Protein AF-A0AA88DD29-F1 (afdb_monomer_lite)

Sequence (81 aa):
MNIFACRDIKLDQMHIMAPGNSSNTDGIHIAETTGLKVWDSVVSTGDNCLSFGPGTKNIDISRVQCGPGHGISIGSLRKNP

pLDDT: mean 94.55, std 7.72, range [53.0, 98.69]

Organism: Ficus carica (NCBI:txid3494)

Secondar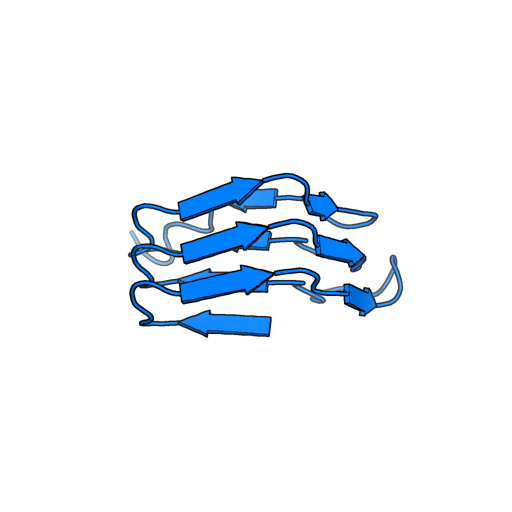y structure (DSSP, 8-state):
-EEES-BS-EEES-EEE--TT-TT--SEEEES-EEEEEES-EEE-SSEEEEE-TT-EEEEEES-EE-SSSEEEE----S--

Foldseek 3Di:
DEAELEEQDEAEAEEAEDPLCDPPDEQYEYELYENYEYELYEAEYNAESYEYEYNYYHYHYYNYHYDDYPYHYYDPHDDDD

Structure (mmCIF, N/CA/C/O backbone):
data_AF-A0AA88DD29-F1
#
_entry.id   AF-A0AA88DD29-F1
#
loop_
_atom_site.group_PDB
_atom_site.id
_atom_site.type_symbol
_atom_site.label_atom_id
_atom_site.label_alt_id
_atom_site.label_comp_id
_atom_site.label_asym_id
_atom_site.label_entity_id
_atom_site.label_seq_id
_atom_site.pdbx_PDB_ins_code
_atom_site.Cartn_x
_atom_site.Cartn_y
_atom_site.Cartn_z
_atom_site.occupancy
_atom_site.B_iso_or_equiv
_atom_site.auth_seq_id
_atom_site.auth_comp_id
_atom_site.auth_asym_id
_atom_site.auth_atom_id
_atom_site.pdbx_PDB_model_num
ATOM 1 N N . MET A 1 1 ? -2.635 4.940 -7.180 1.00 94.25 1 MET A N 1
ATOM 2 C CA . MET A 1 1 ? -3.692 5.703 -6.466 1.00 94.25 1 MET A CA 1
ATOM 3 C C . MET A 1 1 ? -3.070 6.356 -5.243 1.00 94.25 1 MET A C 1
ATOM 5 O O . MET A 1 1 ? -2.299 5.686 -4.576 1.00 94.25 1 MET A O 1
ATOM 9 N N . ASN A 1 2 ? -3.359 7.628 -4.959 1.00 96.25 2 ASN A N 1
ATOM 10 C CA . ASN A 1 2 ? -2.797 8.330 -3.800 1.00 96.25 2 ASN A CA 1
ATOM 11 C C . ASN A 1 2 ? -3.899 8.643 -2.775 1.00 96.25 2 ASN A C 1
ATOM 13 O O . ASN A 1 2 ? -4.880 9.295 -3.129 1.00 96.25 2 ASN A O 1
ATOM 17 N N . ILE A 1 3 ? -3.732 8.178 -1.538 1.00 97.75 3 ILE A N 1
ATOM 18 C CA . ILE A 1 3 ? -4.614 8.417 -0.393 1.00 97.75 3 ILE A CA 1
ATOM 19 C C . ILE A 1 3 ? -3.831 9.253 0.619 1.00 97.75 3 ILE A C 1
ATOM 21 O O . ILE A 1 3 ? -2.916 8.761 1.281 1.00 97.75 3 ILE A O 1
ATOM 25 N N . PHE A 1 4 ? -4.173 10.534 0.719 1.00 97.56 4 PHE A N 1
ATOM 26 C CA . PHE A 1 4 ? -3.419 11.502 1.508 1.00 97.56 4 PHE A CA 1
ATOM 27 C C . PHE A 1 4 ? -4.345 12.346 2.379 1.00 97.56 4 PHE A C 1
ATOM 29 O O . PHE A 1 4 ? -5.348 12.855 1.883 1.00 97.56 4 PHE A O 1
ATOM 36 N N . ALA A 1 5 ? -3.985 12.531 3.654 1.00 97.69 5 ALA A N 1
ATOM 37 C CA . ALA A 1 5 ? -4.740 13.357 4.604 1.00 97.69 5 ALA A CA 1
ATOM 38 C C . ALA A 1 5 ? -6.220 12.942 4.756 1.00 97.69 5 ALA A C 1
ATOM 40 O O . ALA A 1 5 ? -7.108 13.774 4.947 1.00 97.69 5 ALA A O 1
ATOM 41 N N . CYS A 1 6 ? -6.495 11.639 4.659 1.00 98.12 6 CYS A N 1
ATOM 42 C CA . CYS A 1 6 ? -7.839 11.076 4.728 1.00 98.12 6 CYS A CA 1
ATOM 43 C C . CYS A 1 6 ? -8.180 10.523 6.122 1.00 98.12 6 CYS A C 1
ATOM 45 O O . CYS A 1 6 ? -7.297 10.184 6.915 1.00 98.12 6 CYS A O 1
ATOM 47 N N . ARG A 1 7 ? -9.479 10.376 6.416 1.00 98.50 7 ARG A N 1
ATOM 48 C CA . ARG A 1 7 ? -9.964 9.765 7.659 1.00 98.50 7 ARG A CA 1
ATOM 49 C C . ARG A 1 7 ? -11.153 8.834 7.405 1.00 98.50 7 ARG A C 1
ATOM 51 O O . ARG A 1 7 ? -12.052 9.211 6.663 1.00 98.50 7 ARG A O 1
ATOM 58 N N . ASP A 1 8 ? -11.134 7.656 8.030 1.00 98.44 8 ASP A N 1
ATOM 59 C CA . ASP A 1 8 ? -12.232 6.676 8.080 1.00 98.44 8 ASP A CA 1
ATOM 60 C C . ASP A 1 8 ? -12.778 6.267 6.698 1.00 98.44 8 ASP A C 1
ATOM 62 O O . ASP A 1 8 ? -13.967 6.394 6.405 1.00 98.44 8 ASP A O 1
ATOM 66 N N . ILE A 1 9 ? -11.893 5.766 5.828 1.00 98.19 9 ILE A N 1
ATOM 67 C CA . ILE A 1 9 ? -12.226 5.366 4.449 1.00 98.19 9 ILE A CA 1
ATOM 68 C C . ILE A 1 9 ? -12.148 3.844 4.289 1.00 98.19 9 ILE A C 1
ATOM 70 O O . ILE A 1 9 ? -11.261 3.195 4.844 1.00 98.19 9 ILE A O 1
ATOM 74 N N . LYS A 1 10 ? -13.041 3.271 3.473 1.00 98.31 10 LYS A N 1
ATOM 75 C CA . LYS A 1 10 ? -12.955 1.887 2.988 1.00 98.31 10 LYS A CA 1
ATOM 76 C C . LYS A 1 10 ? -12.738 1.872 1.471 1.00 98.31 10 LYS A C 1
ATOM 78 O O . LYS A 1 10 ? -13.527 2.455 0.735 1.00 98.31 10 LYS A O 1
ATOM 83 N N . LEU A 1 11 ? -11.698 1.176 1.025 1.00 98.19 11 LEU A N 1
ATOM 84 C CA . LEU A 1 11 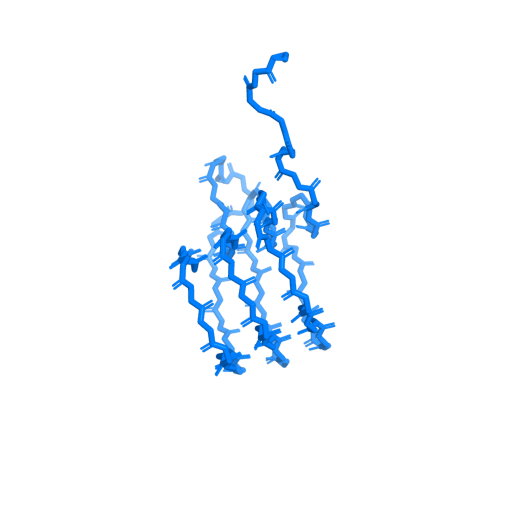? -11.488 0.746 -0.355 1.00 98.19 11 LEU A CA 1
ATOM 85 C C . LEU A 1 11 ? -11.826 -0.745 -0.432 1.00 98.19 11 LEU A C 1
ATOM 87 O O . LEU A 1 11 ? -11.320 -1.534 0.366 1.00 98.19 11 LEU A O 1
ATOM 91 N N . ASP A 1 12 ? -12.699 -1.123 -1.356 1.00 98.25 12 ASP A N 1
ATOM 92 C CA . ASP A 1 12 ? -13.283 -2.463 -1.434 1.00 98.25 12 ASP A CA 1
ATOM 93 C C . ASP A 1 12 ? -13.371 -2.889 -2.897 1.00 98.25 12 ASP A C 1
ATOM 95 O O . ASP A 1 12 ? -13.741 -2.068 -3.737 1.00 98.25 12 ASP A O 1
ATOM 99 N N . GLN A 1 13 ? -13.037 -4.145 -3.202 1.00 98.25 13 GLN A N 1
ATOM 100 C CA . GLN A 1 13 ? -13.144 -4.708 -4.558 1.00 98.25 13 GLN A CA 1
ATOM 101 C C . GLN A 1 13 ? -12.433 -3.883 -5.646 1.00 98.25 13 GLN A C 1
ATOM 103 O O . GLN A 1 13 ? -12.900 -3.760 -6.779 1.00 98.25 13 GLN A O 1
ATOM 108 N N . MET A 1 14 ? -11.275 -3.313 -5.309 1.00 97.75 14 MET A N 1
ATOM 109 C CA . MET A 1 14 ? -10.473 -2.530 -6.244 1.00 97.75 14 MET A CA 1
ATOM 110 C C . MET A 1 14 ? -9.655 -3.448 -7.156 1.00 97.75 14 MET A C 1
ATOM 112 O O . MET A 1 14 ? -9.060 -4.414 -6.687 1.00 97.75 14 MET A O 1
ATOM 116 N N . HIS A 1 15 ? -9.568 -3.108 -8.444 1.00 97.75 15 HIS A N 1
ATOM 117 C CA . HIS A 1 15 ? -8.699 -3.773 -9.420 1.00 97.75 15 HIS A CA 1
ATOM 118 C C . HIS A 1 15 ? -7.747 -2.739 -10.037 1.00 97.75 15 HIS A C 1
ATOM 120 O O . HIS A 1 15 ? -8.156 -1.925 -10.863 1.00 97.75 15 HIS A O 1
ATOM 126 N N . ILE A 1 16 ? -6.480 -2.742 -9.615 1.00 97.12 16 ILE A N 1
ATOM 127 C CA . ILE A 1 16 ? -5.444 -1.808 -10.085 1.00 97.12 16 ILE A CA 1
ATOM 128 C C . ILE A 1 16 ? -4.387 -2.606 -10.842 1.00 97.12 16 ILE A C 1
ATOM 130 O O . ILE A 1 16 ? -3.808 -3.534 -10.283 1.00 97.12 16 ILE A O 1
ATOM 134 N N . MET A 1 17 ? -4.127 -2.256 -12.103 1.00 96.38 17 MET A N 1
ATOM 135 C CA . MET A 1 17 ? -3.226 -3.022 -12.966 1.00 96.38 17 MET A CA 1
ATOM 136 C C . MET A 1 17 ? -2.265 -2.118 -13.743 1.00 96.38 17 MET A C 1
ATOM 138 O O . MET A 1 17 ? -2.667 -1.095 -14.292 1.00 96.38 17 MET A O 1
ATOM 142 N N . ALA A 1 18 ? -1.005 -2.535 -13.818 1.00 95.12 18 ALA A N 1
ATOM 143 C CA . ALA A 1 18 ? 0.036 -2.002 -14.687 1.00 95.12 18 ALA A CA 1
ATOM 144 C C . ALA A 1 18 ? 0.970 -3.153 -15.122 1.00 95.12 18 ALA A C 1
ATOM 146 O O . ALA A 1 18 ? 1.019 -4.186 -14.448 1.00 95.12 18 ALA A O 1
ATOM 147 N N . PRO A 1 19 ? 1.721 -3.019 -16.232 1.00 95.06 19 PRO A N 1
ATOM 148 C CA . PRO A 1 19 ? 2.693 -4.033 -16.633 1.00 95.06 19 PRO A CA 1
ATOM 149 C C . PRO A 1 19 ? 3.717 -4.310 -15.523 1.00 95.06 19 PRO A C 1
ATOM 151 O O . PRO A 1 19 ? 4.232 -3.382 -14.903 1.00 95.06 19 PRO A O 1
ATOM 154 N N . GLY A 1 20 ? 4.054 -5.582 -15.291 1.00 89.75 20 GLY A N 1
ATOM 155 C CA . GLY A 1 20 ? 4.956 -5.977 -14.199 1.00 89.75 20 GLY A CA 1
ATOM 156 C C . GLY A 1 20 ? 6.396 -5.467 -14.330 1.00 89.75 20 GLY A C 1
ATOM 157 O O . GLY A 1 20 ? 7.120 -5.419 -13.347 1.00 89.75 20 GLY A O 1
ATOM 158 N N . ASN A 1 21 ? 6.808 -5.061 -15.530 1.00 91.69 21 ASN A N 1
ATOM 159 C CA . ASN A 1 21 ? 8.101 -4.432 -15.807 1.00 91.69 21 ASN A CA 1
ATOM 160 C C . ASN A 1 21 ? 8.030 -2.892 -15.828 1.00 91.69 21 ASN A C 1
ATOM 162 O O . ASN A 1 21 ? 8.999 -2.239 -16.210 1.00 91.69 21 ASN A O 1
ATOM 166 N N . SER A 1 22 ? 6.888 -2.304 -15.461 1.00 92.31 22 SER A N 1
ATOM 167 C CA . SER A 1 22 ? 6.690 -0.857 -15.443 1.00 92.31 22 SER A CA 1
ATOM 168 C C . SER A 1 22 ? 7.185 -0.270 -14.124 1.00 92.31 22 SER A C 1
ATOM 170 O O . SER A 1 22 ? 6.478 -0.296 -13.117 1.00 92.31 22 SER A O 1
ATOM 172 N N . SER A 1 23 ? 8.389 0.294 -14.130 1.00 86.88 23 SER A N 1
ATOM 173 C CA . SER A 1 23 ? 8.966 0.972 -12.963 1.00 86.88 23 SER A CA 1
ATOM 174 C C . SER A 1 23 ? 8.115 2.160 -12.492 1.00 86.88 23 SER A C 1
ATOM 176 O O . SER A 1 23 ? 7.418 2.783 -13.297 1.00 86.88 23 SER A O 1
ATOM 178 N N . ASN A 1 24 ? 8.215 2.514 -11.205 1.00 86.38 24 ASN A N 1
ATOM 179 C CA . ASN A 1 24 ? 7.522 3.653 -10.585 1.00 86.38 24 ASN A CA 1
ATOM 180 C C . ASN A 1 24 ? 5.983 3.571 -10.659 1.00 86.38 24 ASN A C 1
ATOM 182 O O . ASN A 1 24 ? 5.300 4.598 -10.655 1.00 86.38 24 ASN A O 1
ATOM 186 N N . THR A 1 25 ? 5.423 2.359 -10.763 1.00 90.25 25 THR A N 1
ATOM 187 C CA . THR A 1 25 ? 3.971 2.130 -10.716 1.00 90.25 25 THR A CA 1
ATOM 188 C C . THR A 1 25 ? 3.536 1.639 -9.341 1.00 90.25 25 THR A C 1
ATOM 190 O O . THR A 1 25 ? 3.264 0.459 -9.125 1.00 90.25 25 THR A O 1
ATOM 193 N N . ASP A 1 26 ? 3.437 2.566 -8.395 1.00 92.19 26 ASP A N 1
ATOM 194 C CA . ASP A 1 26 ? 2.834 2.283 -7.094 1.00 92.19 26 ASP A CA 1
ATOM 195 C C . ASP A 1 26 ? 1.318 2.073 -7.249 1.00 92.19 26 ASP A C 1
ATOM 197 O O . ASP A 1 26 ? 0.601 2.897 -7.831 1.00 92.19 26 ASP A O 1
ATOM 201 N N . GLY A 1 27 ? 0.810 0.973 -6.697 1.00 97.12 27 GLY A N 1
ATOM 202 C CA . GLY A 1 27 ? -0.607 0.635 -6.697 1.00 97.12 27 GLY A CA 1
ATOM 203 C C . GLY A 1 27 ? -1.416 1.602 -5.837 1.00 97.12 27 GLY A C 1
ATOM 204 O O . GLY A 1 27 ? -2.174 2.422 -6.364 1.00 97.12 27 GLY A O 1
ATOM 205 N N . ILE A 1 28 ? -1.248 1.541 -4.515 1.00 97.81 28 ILE A N 1
ATOM 206 C CA . ILE A 1 28 ? -1.906 2.438 -3.554 1.00 97.81 28 ILE A CA 1
ATOM 207 C C . ILE A 1 28 ? -0.858 3.048 -2.620 1.00 97.81 28 ILE A C 1
ATOM 209 O O . ILE A 1 28 ? -0.311 2.361 -1.766 1.00 97.81 28 ILE A O 1
ATOM 213 N N . HIS A 1 29 ? -0.612 4.347 -2.755 1.00 97.25 29 HIS A N 1
ATOM 214 C CA . HIS A 1 29 ? 0.231 5.114 -1.844 1.00 97.25 29 HIS A CA 1
ATOM 215 C C . HIS A 1 29 ? -0.630 5.765 -0.758 1.00 97.25 29 HIS A C 1
ATOM 217 O O . HIS A 1 29 ? -1.643 6.387 -1.076 1.00 97.25 29 HIS A O 1
ATOM 223 N N . ILE A 1 30 ? -0.249 5.610 0.509 1.00 97.88 30 ILE A N 1
ATOM 224 C CA . ILE A 1 30 ? -1.023 6.027 1.683 1.00 97.88 30 ILE A CA 1
ATOM 225 C C . ILE A 1 30 ? -0.123 6.861 2.589 1.00 97.88 30 ILE A C 1
ATOM 227 O O . ILE A 1 30 ? 0.902 6.368 3.047 1.00 97.88 30 ILE A O 1
ATOM 231 N N . ALA A 1 31 ? -0.504 8.097 2.896 1.00 97.12 31 ALA A N 1
ATOM 232 C CA . ALA A 1 31 ? 0.218 8.946 3.846 1.00 97.12 31 ALA A CA 1
ATOM 233 C C . ALA A 1 31 ? -0.739 9.872 4.610 1.00 97.12 31 ALA A C 1
ATOM 235 O O . ALA A 1 31 ? -1.841 10.164 4.139 1.00 97.12 31 ALA A O 1
ATOM 236 N N . GLU A 1 32 ? -0.346 10.312 5.811 1.00 97.44 32 GLU A N 1
ATOM 237 C CA . GLU A 1 32 ? -1.136 11.219 6.670 1.00 97.44 32 GLU A CA 1
ATOM 238 C C . GLU A 1 32 ? -2.605 10.780 6.862 1.00 97.44 32 GLU A C 1
ATOM 240 O O . GLU A 1 32 ? -3.509 11.595 7.021 1.00 97.44 32 GLU A O 1
ATOM 245 N N . THR A 1 33 ? -2.872 9.474 6.805 1.00 98.31 33 THR A N 1
ATOM 246 C CA . THR A 1 33 ? -4.232 8.921 6.756 1.00 98.31 33 THR A CA 1
ATOM 247 C C . THR A 1 33 ? -4.537 8.106 8.007 1.00 98.31 33 THR A C 1
ATOM 249 O O . THR A 1 33 ? -3.694 7.345 8.478 1.00 98.31 33 THR A O 1
ATOM 252 N N . THR A 1 34 ? -5.745 8.247 8.558 1.00 98.69 34 THR A N 1
ATOM 253 C CA . THR A 1 34 ? -6.192 7.494 9.744 1.00 98.69 34 THR A CA 1
ATOM 254 C C . THR A 1 34 ? -7.444 6.669 9.456 1.00 98.69 34 THR A C 1
ATOM 256 O O . THR A 1 34 ? -8.395 7.199 8.897 1.00 98.69 34 THR A O 1
ATOM 259 N N . GLY A 1 35 ? -7.491 5.402 9.876 1.00 98.50 35 GLY A N 1
ATOM 260 C CA . GLY A 1 35 ? -8.725 4.603 9.793 1.00 98.50 35 GLY A CA 1
ATOM 261 C C . GLY A 1 35 ? -9.047 4.090 8.385 1.00 98.50 35 GLY A C 1
ATOM 262 O O . GLY A 1 35 ? -10.213 4.016 8.008 1.00 98.50 35 GLY A O 1
ATOM 263 N N . LEU A 1 36 ? -8.030 3.767 7.583 1.00 98.56 36 LEU A N 1
ATOM 264 C CA . LEU A 1 36 ? -8.222 3.198 6.245 1.00 98.56 36 LEU A CA 1
ATOM 265 C C . LEU A 1 36 ? -8.433 1.680 6.315 1.00 98.56 36 LEU A C 1
ATOM 267 O O . LEU A 1 36 ? -7.704 0.978 7.013 1.00 98.56 36 LEU A O 1
ATOM 271 N N . LYS A 1 37 ? -9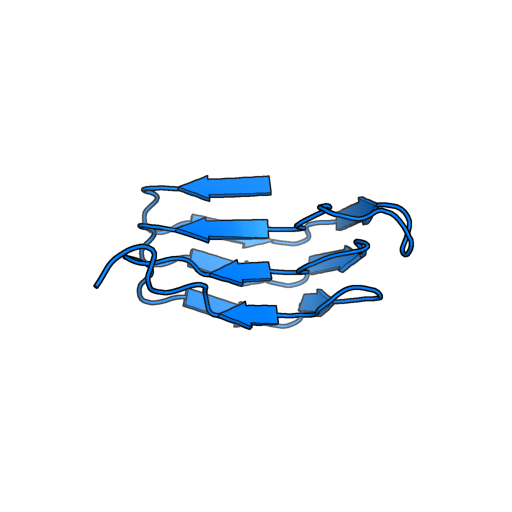.370 1.169 5.516 1.00 98.69 37 LYS A N 1
ATOM 272 C CA . LYS A 1 37 ? -9.546 -0.262 5.244 1.00 98.69 37 LYS A CA 1
ATOM 273 C C . LYS A 1 37 ? -9.355 -0.534 3.756 1.00 98.69 37 LYS A C 1
ATOM 275 O O . LYS A 1 37 ? -10.009 0.126 2.956 1.00 98.69 37 LYS A O 1
ATOM 280 N N . VAL A 1 38 ? -8.505 -1.488 3.378 1.00 98.44 38 VAL A N 1
ATOM 281 C CA . VAL A 1 38 ? -8.363 -1.956 1.983 1.00 98.44 38 VAL A CA 1
ATOM 282 C C . VAL A 1 38 ? -8.651 -3.445 1.918 1.00 98.44 38 VAL A C 1
ATOM 284 O O . VAL A 1 38 ? -7.892 -4.251 2.462 1.00 98.44 38 VAL A O 1
ATOM 287 N N . TRP A 1 39 ? -9.790 -3.796 1.333 1.00 98.56 39 TRP A N 1
ATOM 288 C CA . TRP A 1 39 ? -10.365 -5.132 1.424 1.00 98.56 39 TRP A CA 1
ATOM 289 C C . TRP A 1 39 ? -10.656 -5.719 0.038 1.00 98.56 39 TRP A C 1
ATOM 291 O O . TRP A 1 39 ? -10.952 -4.986 -0.907 1.00 98.56 39 TRP A O 1
ATOM 301 N N . ASP A 1 40 ? -10.551 -7.045 -0.084 1.00 98.62 40 ASP A N 1
ATOM 302 C CA . ASP A 1 40 ? -11.033 -7.823 -1.242 1.00 98.62 40 ASP A CA 1
ATOM 303 C C . ASP A 1 40 ? -10.554 -7.302 -2.605 1.00 98.62 40 ASP A C 1
ATOM 305 O O . ASP A 1 40 ? -11.319 -7.235 -3.560 1.00 98.62 40 ASP A O 1
ATOM 309 N N . SER A 1 41 ? -9.298 -6.867 -2.692 1.00 98.50 41 SER A N 1
ATOM 310 C CA . SER A 1 41 ? -8.784 -6.116 -3.843 1.00 98.50 41 SER A CA 1
ATOM 311 C C . SER A 1 41 ? -7.637 -6.837 -4.547 1.00 98.50 41 SER A C 1
ATOM 313 O O . SER A 1 41 ? -6.895 -7.603 -3.934 1.00 98.50 41 SER A O 1
ATOM 315 N N . VAL A 1 42 ? -7.450 -6.545 -5.833 1.00 98.38 42 VAL A N 1
ATOM 316 C CA . VAL A 1 42 ? -6.333 -7.024 -6.653 1.00 98.38 42 VAL A CA 1
ATOM 317 C C . VAL A 1 42 ? -5.500 -5.832 -7.099 1.00 98.38 42 VAL A C 1
ATOM 319 O O . VAL A 1 42 ? -6.000 -4.905 -7.739 1.00 98.38 42 VAL A O 1
ATOM 322 N N . VAL A 1 43 ? -4.213 -5.858 -6.774 1.00 98.06 43 VAL A N 1
ATOM 323 C CA . VAL A 1 43 ? -3.271 -4.816 -7.165 1.00 98.06 43 VAL A CA 1
ATOM 324 C C . VAL A 1 43 ? -2.044 -5.467 -7.797 1.00 98.06 43 VAL A C 1
ATOM 326 O O . VAL A 1 43 ? -1.231 -6.128 -7.145 1.00 98.06 43 VAL A O 1
ATOM 329 N N . SER A 1 44 ? -1.922 -5.265 -9.104 1.00 97.06 44 SER A N 1
ATOM 330 C CA . SER A 1 44 ? -0.894 -5.863 -9.942 1.00 97.06 44 SER A CA 1
ATOM 331 C C . SER A 1 44 ? -0.124 -4.792 -10.684 1.00 97.06 44 SER A C 1
ATOM 333 O O . SER A 1 44 ? -0.510 -4.383 -11.773 1.00 97.06 44 SER A O 1
ATOM 335 N N . THR A 1 45 ? 0.966 -4.324 -10.087 1.00 96.50 45 THR A N 1
ATOM 336 C CA . THR A 1 45 ? 1.830 -3.287 -10.660 1.00 96.50 45 THR A CA 1
ATOM 337 C C . THR A 1 45 ? 3.291 -3.733 -10.684 1.00 96.50 45 THR A C 1
ATOM 339 O O . THR A 1 45 ? 3.622 -4.813 -10.187 1.00 96.50 45 THR A O 1
ATOM 342 N N . GLY A 1 46 ? 4.159 -2.933 -11.309 1.00 95.44 46 GLY A N 1
ATOM 343 C CA . GLY A 1 46 ? 5.599 -3.195 -11.383 1.00 95.44 46 GLY A CA 1
ATOM 344 C C . GLY A 1 46 ? 6.405 -2.657 -10.196 1.00 95.44 46 GLY A C 1
ATOM 345 O O . GLY A 1 46 ? 7.604 -2.902 -10.136 1.00 95.44 46 GLY A O 1
ATOM 346 N N . ASP A 1 47 ? 5.772 -1.943 -9.260 1.00 94.19 47 ASP A N 1
ATOM 347 C CA . ASP A 1 47 ? 6.410 -1.374 -8.062 1.00 94.19 47 ASP A CA 1
ATOM 348 C C . ASP A 1 47 ? 5.625 -1.749 -6.788 1.00 94.19 47 ASP A C 1
ATOM 350 O O . ASP A 1 47 ? 5.038 -2.832 -6.722 1.00 94.19 47 ASP A O 1
ATOM 354 N N . ASN A 1 48 ? 5.617 -0.909 -5.750 1.00 95.56 48 ASN A N 1
ATOM 355 C CA . ASN A 1 48 ? 4.873 -1.176 -4.519 1.00 95.56 48 ASN A CA 1
ATOM 356 C C . ASN A 1 48 ? 3.390 -1.417 -4.813 1.00 95.56 48 ASN A C 1
ATOM 358 O O . ASN A 1 48 ? 2.707 -0.583 -5.401 1.00 95.56 48 ASN A O 1
ATOM 362 N N . CYS A 1 49 ? 2.863 -2.535 -4.332 1.00 96.62 49 CYS A N 1
ATOM 363 C CA . CYS A 1 49 ? 1.438 -2.832 -4.369 1.00 96.62 49 CYS A CA 1
ATOM 364 C C . CYS A 1 49 ? 0.669 -1.845 -3.476 1.00 96.62 49 CYS A C 1
ATOM 366 O O . CYS A 1 49 ? -0.234 -1.137 -3.922 1.00 96.62 49 CYS A O 1
ATOM 368 N N . LEU A 1 50 ? 1.091 -1.745 -2.214 1.00 97.81 50 LEU A N 1
ATOM 369 C CA . LEU A 1 50 ? 0.662 -0.711 -1.281 1.00 97.81 50 LEU A CA 1
ATOM 370 C C . LEU A 1 50 ? 1.907 -0.115 -0.631 1.00 97.81 50 LEU A C 1
ATOM 372 O O . LEU A 1 50 ? 2.772 -0.870 -0.191 1.00 97.81 50 LEU A O 1
ATOM 376 N N . SER A 1 51 ? 1.994 1.208 -0.551 1.00 96.94 51 SER A N 1
ATOM 377 C CA . SER A 1 51 ? 3.080 1.914 0.129 1.00 96.94 51 SER A CA 1
ATOM 378 C C . SER A 1 51 ? 2.539 2.825 1.234 1.00 96.94 51 SER A C 1
ATOM 380 O O . SER A 1 51 ? 1.565 3.547 1.030 1.00 96.94 51 SER A O 1
ATOM 382 N N . PHE A 1 52 ? 3.161 2.785 2.418 1.00 96.69 52 PHE A N 1
ATOM 383 C CA . PHE A 1 52 ? 2.740 3.558 3.596 1.00 96.69 52 PHE A CA 1
ATOM 384 C C . PHE A 1 52 ? 3.792 4.592 3.994 1.00 96.69 52 PHE A C 1
ATOM 386 O O . PHE A 1 52 ? 4.866 4.246 4.479 1.00 96.69 52 PHE A O 1
ATOM 393 N N . GLY A 1 53 ? 3.467 5.868 3.841 1.00 95.62 53 GLY A N 1
ATOM 394 C CA . GLY A 1 53 ? 4.268 6.992 4.301 1.00 95.62 53 GLY A CA 1
ATOM 39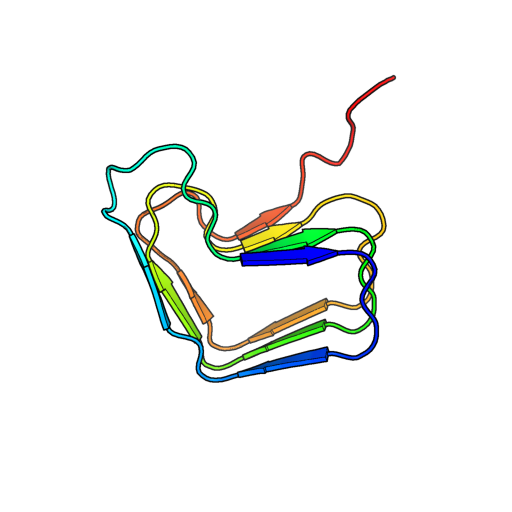5 C C . GLY A 1 53 ? 3.974 7.418 5.750 1.00 95.62 53 GLY A C 1
ATOM 396 O O . GLY A 1 53 ? 3.077 6.871 6.407 1.00 95.62 53 GLY A O 1
ATOM 397 N N . PRO A 1 54 ? 4.722 8.422 6.251 1.00 94.94 54 PRO A N 1
ATOM 398 C CA . PRO A 1 54 ? 4.534 9.017 7.575 1.00 94.94 54 PRO A CA 1
ATOM 399 C C . PRO A 1 54 ? 3.103 9.505 7.849 1.00 94.94 54 PRO A C 1
ATOM 401 O O . PRO A 1 54 ? 2.301 9.709 6.937 1.00 94.94 54 PRO A O 1
ATOM 404 N N . GLY A 1 55 ? 2.780 9.659 9.136 1.00 94.56 55 GLY A N 1
ATOM 405 C CA . GLY A 1 55 ? 1.475 10.155 9.592 1.00 94.56 55 GLY A CA 1
ATOM 406 C C . GLY A 1 55 ? 0.323 9.151 9.471 1.00 94.56 55 GLY A C 1
ATOM 407 O O . GLY A 1 55 ? -0.775 9.409 9.961 1.00 94.56 55 GLY A O 1
ATOM 408 N N . THR A 1 56 ? 0.572 7.982 8.880 1.00 96.31 56 THR A N 1
ATOM 409 C CA . THR A 1 56 ? -0.421 6.924 8.694 1.00 96.31 56 THR A CA 1
ATOM 410 C C . THR A 1 56 ? -0.703 6.162 9.994 1.00 96.31 56 THR A C 1
ATOM 412 O O . THR A 1 56 ? 0.225 5.738 10.683 1.00 96.31 56 THR A O 1
ATOM 415 N N . LYS A 1 57 ? -1.983 5.980 10.352 1.00 97.62 57 LYS A N 1
ATOM 416 C CA . LYS A 1 57 ? -2.417 5.357 11.619 1.00 97.62 57 LYS A CA 1
ATOM 417 C C . LYS A 1 57 ? -3.663 4.489 11.430 1.00 97.62 57 LYS A C 1
ATOM 419 O O . LYS A 1 57 ? -4.559 4.852 10.681 1.00 97.62 57 LYS A O 1
ATOM 424 N N . ASN A 1 58 ? -3.769 3.391 12.182 1.00 98.19 58 ASN A N 1
ATOM 425 C CA . ASN A 1 58 ? -4.954 2.520 12.20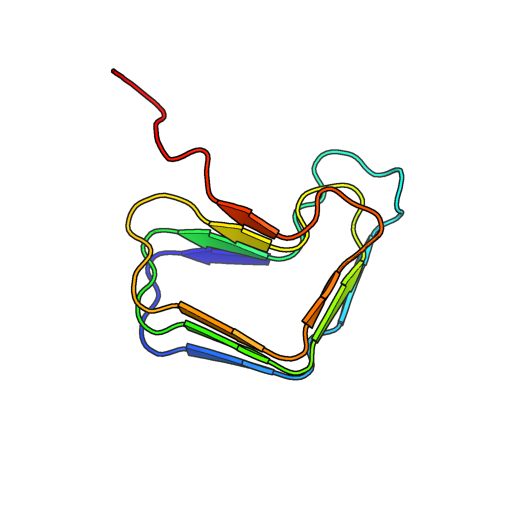2 1.00 98.19 58 ASN A CA 1
ATOM 426 C C . ASN A 1 58 ? -5.401 2.080 10.791 1.00 98.19 58 ASN A C 1
ATOM 428 O O . ASN A 1 58 ? -6.443 2.515 10.302 1.00 98.19 58 ASN A O 1
ATOM 432 N N . ILE A 1 59 ? -4.570 1.274 10.127 1.00 98.00 59 ILE A N 1
ATOM 433 C CA . ILE A 1 59 ? -4.838 0.775 8.775 1.00 98.00 59 ILE A CA 1
ATOM 434 C C . ILE A 1 59 ? -5.060 -0.731 8.819 1.00 98.00 59 ILE A C 1
ATOM 436 O O . ILE A 1 59 ? -4.282 -1.446 9.447 1.00 98.00 59 ILE A O 1
ATOM 440 N N . ASP A 1 60 ? -6.098 -1.196 8.132 1.00 98.31 60 ASP A N 1
ATOM 441 C CA . ASP A 1 60 ? -6.465 -2.607 8.032 1.00 98.31 60 ASP A CA 1
ATOM 442 C C . ASP A 1 60 ? -6.485 -3.046 6.563 1.00 98.31 60 ASP A C 1
ATOM 444 O O . ASP A 1 60 ? -7.252 -2.533 5.744 1.00 98.31 60 ASP A O 1
ATOM 448 N N . ILE A 1 61 ? -5.613 -3.997 6.233 1.00 98.06 61 ILE A N 1
ATOM 449 C CA . ILE A 1 61 ? -5.466 -4.568 4.896 1.00 98.06 61 ILE A CA 1
ATOM 450 C C . ILE A 1 61 ? -5.820 -6.047 4.983 1.00 98.06 61 ILE A C 1
ATOM 452 O O . ILE A 1 61 ? -5.151 -6.806 5.683 1.00 98.06 61 ILE A O 1
ATOM 456 N N . SER A 1 62 ? -6.854 -6.464 4.258 1.00 98.31 62 SER A N 1
ATOM 457 C CA . SER A 1 62 ? -7.392 -7.821 4.361 1.00 98.31 62 SER A CA 1
ATOM 458 C C . SER A 1 62 ? -7.799 -8.360 2.993 1.00 98.31 62 SER A C 1
ATOM 460 O O . SER A 1 62 ? -8.473 -7.681 2.229 1.00 98.31 62 SER A O 1
ATOM 462 N N . ARG A 1 63 ? -7.428 -9.611 2.684 1.00 98.38 63 ARG A N 1
ATOM 463 C CA . ARG A 1 63 ? -7.773 -10.286 1.411 1.00 98.38 63 ARG A CA 1
ATOM 464 C C . ARG A 1 63 ? -7.381 -9.468 0.169 1.00 98.38 63 ARG A C 1
ATOM 466 O O . ARG A 1 63 ? -8.139 -9.368 -0.789 1.00 98.38 63 ARG A O 1
ATOM 473 N N . VAL A 1 64 ? -6.187 -8.873 0.201 1.00 98.31 64 VAL A N 1
ATOM 474 C CA . VAL A 1 64 ? -5.615 -8.150 -0.940 1.00 98.31 64 VAL A CA 1
ATOM 475 C C . VAL A 1 64 ? -4.594 -9.033 -1.647 1.00 98.31 64 VAL A C 1
ATOM 477 O O . VAL A 1 64 ? -3.640 -9.501 -1.027 1.00 98.31 64 VAL A O 1
ATOM 480 N N . GLN A 1 65 ? -4.786 -9.250 -2.946 1.00 98.25 65 GLN A N 1
ATOM 481 C CA . GLN A 1 65 ? -3.811 -9.919 -3.799 1.00 98.25 65 GLN A CA 1
ATOM 482 C C . GLN A 1 65 ? -2.833 -8.888 -4.368 1.00 98.25 65 GLN A C 1
ATOM 484 O O . GLN A 1 65 ? -3.239 -7.951 -5.053 1.00 98.25 65 GLN A O 1
ATOM 489 N N . CYS A 1 66 ? -1.543 -9.097 -4.106 1.00 97.44 66 CYS A N 1
ATOM 490 C CA . CYS A 1 66 ? -0.453 -8.244 -4.568 1.00 97.44 66 CYS A CA 1
ATOM 491 C C . CYS A 1 66 ? 0.505 -9.010 -5.479 1.00 97.44 66 CYS A C 1
ATOM 493 O O . CYS A 1 66 ? 0.934 -10.109 -5.132 1.00 97.44 66 CYS A O 1
ATOM 495 N N . GLY A 1 67 ? 0.896 -8.403 -6.598 1.00 92.25 67 GLY A N 1
ATOM 496 C CA . GLY A 1 67 ? 1.997 -8.897 -7.432 1.00 92.25 67 GLY A CA 1
ATOM 497 C C . GLY A 1 67 ? 1.797 -8.601 -8.917 1.00 92.25 67 GLY A C 1
ATOM 498 O O . GLY A 1 67 ? 0.651 -8.523 -9.366 1.00 92.25 67 GLY A O 1
ATOM 499 N N . PRO A 1 68 ? 2.885 -8.435 -9.692 1.00 94.56 68 PRO A N 1
ATOM 500 C CA . PRO A 1 68 ? 4.230 -8.977 -9.432 1.00 94.56 68 PRO A CA 1
ATOM 501 C C . PRO A 1 68 ? 5.259 -8.052 -8.749 1.00 94.56 68 PRO A C 1
ATOM 503 O O . PRO A 1 68 ? 6.359 -8.522 -8.492 1.00 94.56 68 PRO A O 1
ATOM 506 N N . GLY A 1 69 ? 4.951 -6.776 -8.494 1.00 94.19 69 GLY A N 1
ATOM 507 C CA . GLY A 1 69 ? 5.912 -5.779 -7.996 1.00 94.19 69 GLY A CA 1
ATOM 508 C C . GLY A 1 69 ? 6.442 -5.987 -6.565 1.00 94.19 69 GLY A C 1
ATOM 509 O O . GLY A 1 69 ? 6.539 -7.099 -6.054 1.00 94.19 69 GLY A O 1
ATOM 510 N N . HIS A 1 70 ? 6.782 -4.900 -5.874 1.00 95.44 70 HIS A N 1
ATOM 511 C CA . HIS A 1 70 ? 7.515 -4.928 -4.597 1.00 95.44 70 HIS A CA 1
ATOM 512 C C . HIS A 1 70 ? 6.674 -5.339 -3.374 1.00 95.44 70 HIS A C 1
ATOM 514 O O . HIS A 1 70 ? 7.184 -5.406 -2.258 1.00 95.44 70 HIS A O 1
ATOM 520 N N . GLY A 1 71 ? 5.389 -5.644 -3.569 1.00 95.31 71 GLY A N 1
ATOM 521 C CA . GLY A 1 71 ?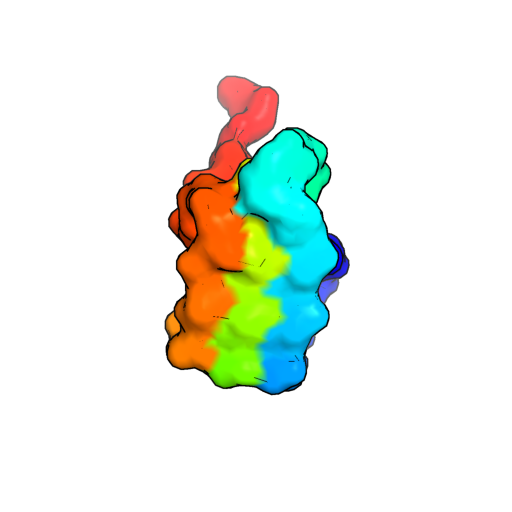 4.498 -6.069 -2.493 1.00 95.31 71 GLY A CA 1
ATOM 522 C C . GLY A 1 71 ? 4.049 -4.913 -1.598 1.00 95.31 71 GLY A C 1
ATOM 523 O O . GLY A 1 71 ? 3.827 -3.798 -2.068 1.00 95.31 71 GLY A O 1
ATOM 524 N N . ILE A 1 72 ? 3.821 -5.207 -0.321 1.00 96.75 72 ILE A N 1
ATOM 525 C CA . ILE A 1 72 ? 3.293 -4.252 0.659 1.00 96.75 72 ILE A CA 1
ATOM 526 C C . ILE A 1 72 ? 4.469 -3.641 1.428 1.00 96.75 72 ILE A C 1
ATOM 528 O O . ILE A 1 72 ? 5.138 -4.334 2.193 1.00 96.75 72 ILE A O 1
ATOM 532 N N . SER A 1 73 ? 4.695 -2.342 1.244 1.00 95.44 73 SER A N 1
ATOM 533 C CA . SER A 1 73 ? 5.896 -1.640 1.702 1.00 95.44 73 SER A CA 1
ATOM 534 C C . SER A 1 73 ? 5.566 -0.573 2.741 1.00 95.44 73 SER A C 1
ATOM 536 O O . SER A 1 73 ? 4.777 0.335 2.487 1.00 95.44 73 SER A O 1
ATOM 538 N N . ILE A 1 74 ? 6.209 -0.626 3.909 1.00 94.75 74 ILE A N 1
ATOM 539 C CA . ILE A 1 74 ? 6.144 0.458 4.896 1.00 94.75 74 ILE A CA 1
ATOM 540 C C . ILE A 1 74 ? 7.346 1.374 4.693 1.00 94.75 74 ILE A C 1
ATOM 542 O O . ILE A 1 74 ? 8.492 0.985 4.915 1.00 94.75 74 ILE A O 1
ATOM 546 N N . GLY A 1 75 ? 7.065 2.611 4.311 1.00 90.31 75 GLY A N 1
ATOM 547 C CA . GLY A 1 75 ? 8.038 3.664 4.124 1.00 90.31 75 GLY A CA 1
ATOM 548 C C . GLY A 1 75 ? 8.128 4.191 2.687 1.00 90.31 75 GLY A C 1
ATOM 549 O O . GLY A 1 75 ? 7.290 3.906 1.840 1.00 90.31 75 GLY A O 1
ATOM 550 N N . SER A 1 76 ? 9.146 5.002 2.399 1.00 90.00 76 SER A N 1
ATOM 551 C CA . SER A 1 76 ? 10.175 5.436 3.358 1.00 90.00 76 SER A CA 1
ATOM 552 C C . SER A 1 76 ? 9.588 6.330 4.465 1.00 90.00 76 SER A C 1
ATOM 554 O O . SER A 1 76 ? 8.788 7.228 4.222 1.00 90.00 76 SER A O 1
ATOM 556 N N . LEU A 1 77 ? 9.953 6.054 5.722 1.00 87.50 77 LEU A N 1
ATOM 557 C CA . LEU A 1 77 ? 9.393 6.744 6.899 1.00 87.50 77 LEU A CA 1
ATOM 558 C C . LEU A 1 77 ? 10.183 7.993 7.307 1.00 87.50 77 LEU A C 1
ATOM 560 O O . LEU A 1 77 ? 9.852 8.663 8.282 1.00 87.50 77 LEU A O 1
ATOM 564 N N . ARG A 1 78 ? 11.245 8.307 6.567 1.00 77.19 78 ARG A N 1
ATOM 565 C CA . ARG A 1 78 ? 12.132 9.431 6.834 1.00 77.19 78 ARG A CA 1
ATOM 566 C C . ARG A 1 78 ? 12.566 10.019 5.504 1.00 77.19 78 ARG A C 1
ATOM 568 O O . ARG A 1 78 ? 13.003 9.279 4.626 1.00 77.19 78 ARG A O 1
ATOM 575 N N . LYS A 1 79 ? 12.468 11.341 5.370 1.00 63.69 79 LYS A N 1
ATOM 576 C CA . LYS A 1 79 ? 13.080 12.061 4.246 1.00 63.69 79 LYS A CA 1
ATOM 577 C C . LYS A 1 79 ? 14.237 12.965 4.677 1.00 63.69 79 LYS A C 1
ATOM 579 O O . LYS A 1 79 ? 15.047 13.276 3.824 1.00 63.69 79 LYS A O 1
ATOM 584 N N . ASN A 1 80 ? 14.372 13.306 5.966 1.00 62.88 80 ASN A N 1
ATOM 585 C CA . ASN A 1 80 ? 15.488 14.101 6.497 1.00 62.88 80 ASN A CA 1
ATOM 586 C C . ASN A 1 80 ? 15.861 13.706 7.947 1.00 62.88 80 ASN A C 1
ATOM 588 O O . ASN A 1 80 ? 15.002 13.158 8.650 1.00 62.88 80 ASN A O 1
ATOM 592 N N . PRO A 1 81 ? 17.133 13.915 8.355 1.00 53.00 81 PRO A N 1
ATOM 593 C CA . PRO A 1 81 ? 17.651 13.576 9.679 1.00 53.00 81 PRO A CA 1
ATOM 594 C C . PRO A 1 81 ? 16.960 14.322 10.823 1.00 53.00 81 PRO A C 1
ATOM 596 O O . PRO A 1 81 ? 16.576 15.492 10.629 1.00 53.00 81 PRO A O 1
#

InterPro domains:
  IPR000743 Glycoside hydrolase, family 28 [PF00295] (1-78)
  IPR000743 Glycoside hydrolase, family 28 [PS00502] (63-76)
  IPR011050 Pectin lyase fold/virulence factor [SSF51126] (2-78)
  IPR012334 Pectin lyase fold [G3DSA:2.160.20.10] (1-81)

Radius of gyration: 12.17 Å; chains: 1; bounding box: 31×24×29 Å